Protein AF-A0A8X6NMU7-F1 (afdb_monomer)

Secondary structure (DSSP, 8-state):
-HHHHHHHHHS-TTS--HHHHHHHHHHHHHHHHHHHHHHHHHHHHHHHHHHHHHHHHHHHHHHHTTTTT-HHHHHHHHHHHHSPPPP-EETTTEE--HHHHHHHHHHHHHHHHHHHHHHT-

pLDDT: mean 78.26, std 8.01, range [53.0, 88.94]

Organism: Nephila pilipes (NCBI:txid299642)

Mean predicted aligned error: 10.51 Å

Radius of gyration: 24.18 Å; Cα contacts (8 Å, |Δi|>4): 64; chains: 1; bounding box: 46×25×71 Å

Structure (mmCIF, N/CA/C/O backbone):
data_AF-A0A8X6NMU7-F1
#
_entry.id   AF-A0A8X6NMU7-F1
#
loop_
_atom_site.group_PDB
_atom_site.id
_atom_site.type_symbol
_atom_site.label_atom_id
_atom_site.label_alt_id
_atom_site.label_comp_id
_atom_site.label_asym_id
_atom_site.label_entity_id
_atom_site.label_seq_id
_atom_site.pdbx_PDB_ins_code
_atom_site.Cartn_x
_atom_site.Cartn_y
_atom_site.Cartn_z
_atom_site.occupancy
_atom_site.B_iso_or_equiv
_atom_site.auth_seq_id
_atom_site.auth_comp_id
_atom_site.auth_asym_id
_atom_site.auth_atom_id
_atom_site.pdbx_PDB_model_num
ATOM 1 N N . MET A 1 1 ? 2.867 1.156 -16.460 1.00 73.81 1 MET A N 1
ATOM 2 C CA . MET A 1 1 ? 4.238 1.210 -15.908 1.00 73.81 1 MET A CA 1
ATOM 3 C C . MET A 1 1 ? 5.182 0.264 -16.648 1.00 73.81 1 MET A C 1
ATOM 5 O O . MET A 1 1 ? 6.094 0.766 -17.279 1.00 73.81 1 MET A O 1
ATOM 9 N N . TYR A 1 2 ? 4.934 -1.054 -16.689 1.00 74.94 2 TYR A N 1
ATOM 10 C CA . TYR A 1 2 ? 5.806 -2.009 -17.407 1.00 74.94 2 TYR A CA 1
ATOM 11 C C . TYR A 1 2 ? 5.917 -1.780 -18.918 1.00 74.94 2 TYR A C 1
ATOM 13 O O . TYR A 1 2 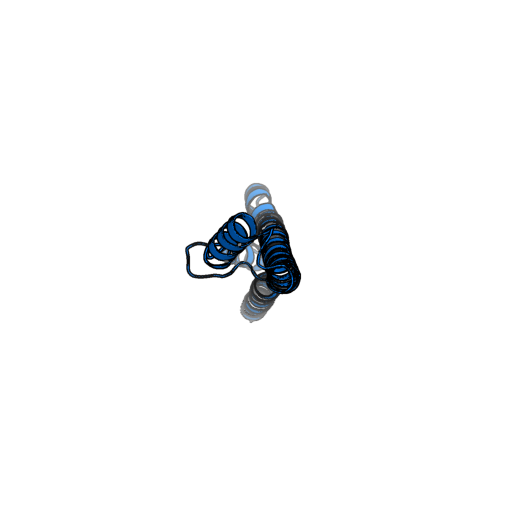? 7.005 -1.900 -19.460 1.00 74.94 2 TYR A O 1
ATOM 21 N N . ILE A 1 3 ? 4.829 -1.374 -19.586 1.00 75.19 3 ILE A N 1
ATOM 22 C CA . ILE A 1 3 ? 4.869 -0.995 -21.010 1.00 75.19 3 ILE A CA 1
ATOM 23 C C . ILE A 1 3 ? 5.788 0.215 -21.213 1.00 75.19 3 ILE A C 1
ATOM 25 O O . ILE A 1 3 ? 6.666 0.159 -22.057 1.00 75.19 3 ILE A O 1
ATOM 29 N N . ALA A 1 4 ? 5.648 1.257 -20.381 1.00 74.31 4 ALA A N 1
ATOM 30 C CA . ALA A 1 4 ? 6.528 2.427 -20.414 1.00 74.31 4 ALA A CA 1
ATOM 31 C C . ALA A 1 4 ? 7.995 2.053 -20.124 1.00 74.31 4 ALA A C 1
ATOM 33 O O . ALA A 1 4 ? 8.907 2.614 -20.723 1.00 74.31 4 ALA A O 1
ATOM 34 N N . LEU A 1 5 ? 8.219 1.090 -19.220 1.00 73.88 5 LEU A N 1
ATOM 35 C CA . LEU A 1 5 ? 9.537 0.537 -18.897 1.00 73.88 5 LEU A CA 1
ATOM 36 C C . LEU A 1 5 ? 10.156 -0.179 -20.097 1.00 73.88 5 LEU A C 1
ATOM 38 O O . LEU A 1 5 ? 11.288 0.104 -20.475 1.00 73.88 5 LEU A O 1
ATOM 42 N N . SER A 1 6 ? 9.378 -1.047 -20.736 1.00 73.19 6 SER A N 1
ATOM 43 C CA . SER A 1 6 ? 9.781 -1.770 -21.935 1.00 73.19 6 SER A CA 1
ATOM 44 C C . SER A 1 6 ? 10.061 -0.821 -23.093 1.00 73.19 6 SER A C 1
ATOM 46 O O . SER A 1 6 ? 11.132 -0.907 -23.675 1.00 73.19 6 SER A O 1
ATOM 48 N N . THR A 1 7 ? 9.184 0.144 -23.380 1.00 74.38 7 THR A N 1
ATOM 49 C CA . THR A 1 7 ? 9.423 1.131 -24.443 1.00 74.38 7 THR A CA 1
ATOM 50 C C . THR A 1 7 ? 10.645 1.990 -24.155 1.00 74.38 7 THR A C 1
ATOM 52 O O . THR A 1 7 ? 11.376 2.338 -25.077 1.00 74.38 7 THR A O 1
ATOM 55 N N . TYR A 1 8 ? 10.911 2.309 -22.887 1.00 70.62 8 TYR A N 1
ATOM 56 C CA . TYR A 1 8 ? 12.081 3.100 -22.534 1.00 70.62 8 TYR A CA 1
ATOM 57 C C . TYR A 1 8 ? 13.394 2.351 -22.760 1.00 70.62 8 TYR A C 1
ATOM 59 O O . TYR A 1 8 ? 14.339 2.919 -23.298 1.00 70.62 8 TYR A O 1
ATOM 67 N N . PHE A 1 9 ? 13.447 1.073 -22.381 1.00 70.56 9 PHE A N 1
ATOM 68 C CA . PHE A 1 9 ? 14.655 0.264 -22.526 1.00 70.56 9 PHE A CA 1
ATOM 69 C C . PHE A 1 9 ? 14.820 -0.344 -23.921 1.00 70.56 9 PHE A C 1
ATOM 71 O O . PHE A 1 9 ? 15.950 -0.444 -24.392 1.00 70.56 9 PHE A O 1
ATOM 78 N N . ALA A 1 10 ? 13.737 -0.730 -24.599 1.00 68.31 10 ALA A N 1
ATOM 79 C CA . ALA A 1 10 ? 13.778 -1.397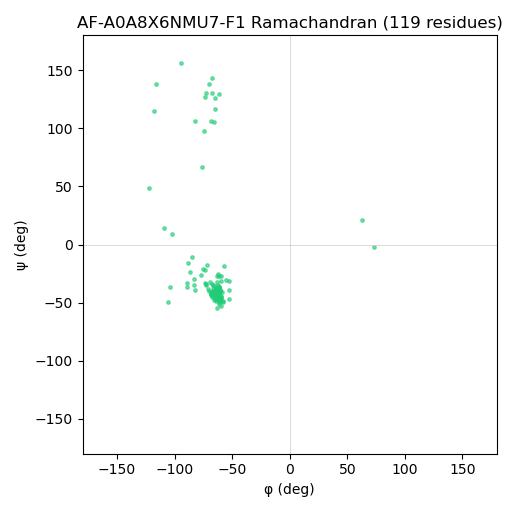 -25.901 1.00 68.31 10 ALA A CA 1
ATOM 80 C C . ALA A 1 10 ? 14.177 -0.449 -27.040 1.00 68.31 10 ALA A C 1
ATOM 82 O O . ALA A 1 10 ? 14.887 -0.864 -27.953 1.00 68.31 10 ALA A O 1
ATOM 83 N N . THR A 1 11 ? 13.788 0.826 -26.976 1.00 63.84 11 THR A N 1
ATOM 84 C CA . THR A 1 11 ? 14.062 1.773 -28.065 1.00 63.84 11 THR A CA 1
ATOM 85 C C . THR A 1 11 ? 15.545 2.143 -28.098 1.00 63.84 11 THR A C 1
ATOM 87 O O . THR A 1 11 ? 16.143 2.459 -27.068 1.00 63.84 11 THR A O 1
ATOM 90 N N . ASP A 1 12 ? 16.163 2.059 -29.275 1.00 59.59 12 ASP A N 1
ATOM 91 C CA . ASP A 1 12 ? 17.551 2.468 -29.464 1.00 59.59 12 ASP A CA 1
ATOM 92 C C . ASP A 1 12 ? 17.687 3.993 -29.311 1.00 59.59 12 ASP A C 1
ATOM 94 O O . ASP A 1 12 ? 16.800 4.761 -29.696 1.00 59.59 12 ASP A O 1
ATOM 98 N N . SER A 1 13 ? 18.793 4.434 -28.715 1.00 57.53 13 SER A N 1
ATOM 99 C CA . SER A 1 13 ? 19.008 5.808 -28.224 1.00 57.53 13 SER A CA 1
ATOM 100 C C . SER A 1 13 ? 18.852 6.905 -29.292 1.00 57.53 13 SER A C 1
ATOM 102 O O . SER A 1 13 ? 18.618 8.063 -28.951 1.00 57.53 13 SER A O 1
ATOM 104 N N . GLN A 1 14 ? 18.915 6.544 -30.577 1.00 55.31 14 GLN A N 1
ATOM 105 C CA . GLN A 1 14 ? 18.785 7.459 -31.715 1.00 55.31 14 GLN A CA 1
ATOM 106 C C . GLN A 1 14 ? 17.340 7.681 -32.202 1.00 55.31 14 GLN A C 1
ATOM 108 O O . GLN A 1 14 ? 17.091 8.653 -32.911 1.00 55.31 14 GLN A O 1
ATOM 113 N N . ALA A 1 15 ? 16.374 6.837 -31.815 1.00 57.56 15 ALA A N 1
ATOM 114 C CA . ALA A 1 15 ? 14.974 6.930 -32.261 1.00 57.56 15 ALA A CA 1
ATOM 115 C C . ALA A 1 15 ? 14.032 7.557 -31.215 1.00 57.56 15 ALA A C 1
ATOM 117 O O . ALA A 1 15 ? 12.808 7.551 -31.377 1.00 57.56 15 ALA A O 1
ATOM 118 N N . PHE A 1 16 ? 14.580 8.101 -30.127 1.00 61.78 16 PHE A N 1
ATOM 119 C CA . PHE A 1 16 ? 13.781 8.678 -29.054 1.00 61.78 16 PHE A CA 1
ATOM 120 C C . PHE A 1 16 ? 13.196 10.033 -29.459 1.00 61.78 16 PHE A C 1
ATOM 122 O O . PHE A 1 16 ? 13.833 11.080 -29.369 1.00 61.78 16 PHE A O 1
ATOM 129 N N . THR A 1 17 ? 11.943 10.020 -29.901 1.00 69.50 17 THR A N 1
ATOM 130 C CA . THR A 1 17 ? 11.190 11.246 -30.163 1.00 69.50 17 THR A CA 1
ATOM 131 C C . THR A 1 17 ? 10.862 11.928 -28.832 1.00 69.50 17 THR A C 1
ATOM 133 O O . THR A 1 17 ? 10.464 11.262 -27.874 1.00 69.50 17 THR A O 1
ATOM 136 N N . ALA A 1 18 ? 10.984 13.258 -28.756 1.00 72.25 18 ALA A N 1
ATOM 137 C CA . ALA A 1 18 ? 10.700 14.025 -27.535 1.00 72.25 18 ALA A CA 1
ATOM 138 C C . ALA A 1 18 ? 9.299 13.732 -26.951 1.00 72.25 18 ALA A C 1
ATOM 140 O O . ALA A 1 18 ? 9.116 13.719 -25.735 1.00 72.25 18 ALA A O 1
ATOM 141 N N . SER A 1 19 ? 8.322 13.417 -27.807 1.00 73.25 19 SER A N 1
ATOM 142 C CA . SER A 1 19 ? 6.975 12.989 -27.413 1.00 73.25 19 SER A CA 1
ATOM 143 C C . SER A 1 19 ? 6.963 11.705 -26.571 1.00 73.25 19 SER A C 1
ATOM 145 O O . SER A 1 19 ? 6.219 11.620 -25.595 1.00 73.25 19 SER A O 1
ATOM 147 N N . LEU A 1 20 ? 7.815 10.725 -26.891 1.00 70.62 20 LEU A N 1
ATOM 148 C CA . LEU A 1 20 ? 7.885 9.443 -26.186 1.00 70.62 20 LEU A CA 1
ATOM 149 C C . LEU A 1 20 ? 8.526 9.593 -24.795 1.00 70.62 20 LEU A C 1
ATOM 151 O O . LEU A 1 20 ? 8.100 8.937 -23.839 1.00 70.62 20 LEU A O 1
ATOM 155 N N . GLN A 1 21 ? 9.509 10.492 -24.657 1.00 72.56 21 GLN A N 1
ATOM 156 C CA . GLN A 1 21 ? 10.116 10.829 -23.361 1.00 72.56 21 GLN A CA 1
ATOM 157 C C . GLN A 1 21 ? 9.106 11.504 -22.431 1.00 72.56 21 GLN A C 1
ATOM 159 O O . GLN A 1 21 ? 8.964 11.095 -21.276 1.00 72.56 21 GLN A O 1
ATOM 164 N N . TRP A 1 22 ? 8.352 12.476 -22.952 1.00 76.94 22 TRP A N 1
ATOM 165 C CA . TRP A 1 22 ? 7.325 13.193 -22.193 1.00 76.9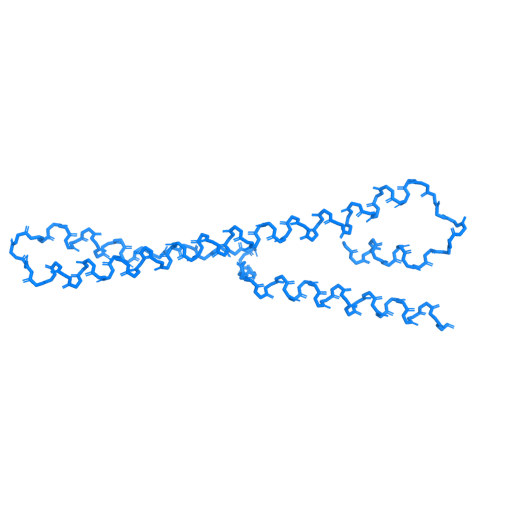4 22 TRP A CA 1
ATOM 166 C C . TRP A 1 22 ? 6.203 12.296 -21.679 1.00 76.94 22 TRP A C 1
ATOM 168 O O . TRP A 1 22 ? 5.611 12.601 -20.650 1.00 76.94 22 TRP A O 1
ATOM 178 N N . GLN A 1 23 ? 5.922 11.180 -22.347 1.00 77.81 23 GLN A N 1
ATOM 179 C CA . GLN A 1 23 ? 4.889 10.246 -21.906 1.00 77.81 23 GLN A CA 1
ATOM 180 C C . GLN A 1 23 ? 5.433 9.174 -20.947 1.00 77.81 23 GLN A C 1
ATOM 182 O O . GLN A 1 23 ? 4.758 8.785 -19.991 1.00 77.81 23 GLN A O 1
ATOM 187 N N . SER A 1 24 ? 6.665 8.711 -21.169 1.00 73.94 24 SER A N 1
ATOM 188 C CA . SER A 1 24 ? 7.238 7.577 -20.430 1.00 73.94 24 SER A CA 1
ATOM 189 C C . SER A 1 24 ? 7.816 7.979 -19.072 1.00 73.94 24 SER A C 1
ATOM 191 O O . SER A 1 24 ? 7.619 7.264 -18.089 1.00 73.94 24 SER A O 1
ATOM 193 N N . VAL A 1 25 ? 8.482 9.137 -18.981 1.00 77.44 25 VAL A N 1
ATOM 194 C CA . VAL A 1 25 ? 9.127 9.600 -17.737 1.00 77.44 25 VAL A CA 1
ATOM 195 C C . VAL A 1 25 ? 8.107 9.876 -16.620 1.00 77.44 25 VAL A C 1
ATOM 197 O O . VAL A 1 25 ? 8.301 9.369 -15.509 1.00 77.44 25 VAL A O 1
ATOM 200 N N . PRO A 1 26 ? 6.979 10.576 -16.861 1.00 78.88 26 PRO A N 1
ATOM 201 C CA . PRO A 1 26 ? 5.960 10.762 -15.829 1.00 78.88 26 PRO A CA 1
ATOM 202 C C . PRO A 1 26 ? 5.312 9.437 -15.431 1.00 78.88 26 PRO A C 1
ATOM 204 O O . PRO A 1 26 ? 5.091 9.186 -14.250 1.00 78.88 26 PRO A O 1
ATOM 207 N N . ALA A 1 27 ? 5.067 8.543 -16.392 1.00 79.31 27 ALA A N 1
ATOM 208 C CA . ALA A 1 27 ? 4.491 7.232 -16.110 1.00 79.31 27 ALA A CA 1
ATOM 209 C C . ALA A 1 27 ? 5.398 6.352 -15.227 1.00 79.31 27 ALA A C 1
ATOM 211 O O . ALA A 1 27 ? 4.890 5.494 -14.506 1.00 79.31 27 ALA A O 1
ATOM 212 N N . MET A 1 28 ? 6.718 6.556 -15.261 1.00 76.75 28 MET A N 1
ATOM 213 C CA . MET A 1 28 ? 7.670 5.868 -14.381 1.00 76.75 28 MET A CA 1
ATOM 214 C C . MET A 1 28 ? 7.880 6.537 -13.030 1.00 76.75 28 MET A C 1
ATOM 216 O O . MET A 1 28 ? 8.309 5.867 -12.102 1.00 76.75 28 MET A O 1
ATOM 220 N N . THR A 1 29 ? 7.626 7.837 -12.909 1.00 80.50 29 THR A N 1
ATOM 221 C CA . THR A 1 29 ? 7.943 8.604 -11.693 1.00 80.50 29 THR A CA 1
ATOM 222 C C . THR A 1 29 ? 6.690 8.926 -10.887 1.00 80.50 29 THR A C 1
ATOM 224 O O . THR A 1 29 ? 6.616 8.622 -9.699 1.00 80.50 29 THR A O 1
ATOM 227 N N . VAL A 1 30 ? 5.660 9.460 -11.540 1.00 85.56 30 VAL A N 1
ATOM 228 C CA . VAL A 1 30 ? 4.407 9.899 -10.913 1.00 85.56 30 VAL A CA 1
ATOM 229 C C . VAL A 1 30 ? 3.571 8.708 -10.443 1.00 85.56 30 VAL A C 1
ATOM 231 O O . VAL A 1 30 ? 2.989 8.748 -9.360 1.00 85.56 30 VAL A O 1
ATOM 234 N N . VAL A 1 31 ? 3.537 7.614 -11.210 1.00 83.31 31 VAL A N 1
ATOM 235 C CA . VAL A 1 31 ? 2.775 6.405 -10.844 1.00 83.31 31 VAL A CA 1
ATOM 236 C C . VAL A 1 31 ? 3.299 5.759 -9.553 1.00 83.31 31 VAL A C 1
ATOM 238 O O . VAL A 1 31 ? 2.510 5.612 -8.621 1.00 83.31 31 VAL A O 1
ATOM 241 N N . PRO A 1 32 ? 4.593 5.419 -9.407 1.00 81.50 32 PRO A N 1
ATOM 242 C CA . PRO A 1 32 ? 5.077 4.889 -8.136 1.00 81.50 32 PRO A CA 1
ATOM 243 C C . PRO A 1 32 ? 5.031 5.934 -7.017 1.00 81.50 32 PRO A C 1
ATOM 245 O O . PRO A 1 32 ? 4.691 5.577 -5.894 1.00 81.50 32 PRO A O 1
ATOM 248 N N . MET A 1 33 ? 5.280 7.220 -7.297 1.00 84.69 33 MET A N 1
ATOM 249 C CA . MET A 1 33 ? 5.181 8.272 -6.277 1.00 84.69 33 MET A CA 1
ATOM 250 C C . MET A 1 33 ? 3.764 8.385 -5.700 1.00 84.69 33 MET A C 1
ATOM 252 O O . MET A 1 33 ? 3.596 8.388 -4.483 1.00 84.69 33 MET A O 1
ATOM 256 N N . SER A 1 34 ? 2.737 8.417 -6.550 1.00 86.38 34 SER A N 1
ATOM 257 C CA . SER A 1 34 ? 1.337 8.424 -6.104 1.00 86.38 34 SER A CA 1
ATOM 258 C C . SER A 1 34 ? 0.985 7.172 -5.301 1.00 86.38 34 SER A C 1
ATOM 260 O O . SER A 1 34 ? 0.348 7.278 -4.254 1.00 86.38 34 SER A O 1
ATOM 262 N N . LEU A 1 35 ? 1.470 6.001 -5.717 1.00 83.81 35 LEU A N 1
ATOM 263 C CA . LEU A 1 35 ? 1.247 4.754 -4.992 1.00 83.81 35 LEU A CA 1
ATOM 264 C C . LEU A 1 35 ? 1.908 4.769 -3.605 1.00 83.81 35 LEU A C 1
ATOM 266 O O . LEU A 1 35 ? 1.280 4.340 -2.637 1.00 83.81 35 LEU A O 1
ATOM 270 N N . ILE A 1 36 ? 3.122 5.318 -3.478 1.00 85.25 36 ILE A N 1
ATOM 271 C CA . ILE A 1 36 ? 3.810 5.522 -2.189 1.00 85.25 36 ILE A CA 1
ATOM 272 C C . ILE A 1 36 ? 3.005 6.456 -1.292 1.00 85.25 36 ILE A C 1
ATOM 274 O O . ILE A 1 36 ? 2.791 6.152 -0.123 1.00 85.25 36 ILE A O 1
ATOM 278 N N . ILE A 1 37 ? 2.535 7.580 -1.832 1.00 87.00 37 ILE A N 1
ATOM 279 C CA . ILE A 1 37 ? 1.753 8.551 -1.064 1.00 87.00 37 ILE A CA 1
ATOM 280 C C . ILE A 1 37 ? 0.486 7.877 -0.529 1.00 87.00 37 ILE A C 1
ATOM 282 O O . ILE A 1 37 ? 0.258 7.871 0.680 1.00 87.00 37 ILE A O 1
ATOM 286 N N . VAL A 1 38 ? -0.298 7.237 -1.398 1.00 86.69 38 VAL A N 1
ATOM 287 C CA . VAL A 1 38 ? -1.558 6.588 -1.006 1.00 86.69 38 VAL A CA 1
ATOM 288 C C . VAL A 1 38 ? -1.317 5.475 0.015 1.00 86.69 38 VAL A C 1
ATOM 290 O O . VAL A 1 38 ? -2.011 5.418 1.026 1.00 86.69 38 VAL A O 1
ATOM 293 N N . THR A 1 39 ? -0.301 4.632 -0.182 1.00 83.69 39 THR A N 1
ATOM 294 C CA . THR A 1 39 ? 0.050 3.572 0.783 1.00 83.69 39 THR A CA 1
ATOM 295 C C . THR A 1 39 ? 0.563 4.124 2.115 1.00 83.69 39 THR A C 1
ATOM 297 O O . THR A 1 39 ? 0.227 3.576 3.164 1.00 83.69 39 THR A O 1
ATOM 300 N N . MET A 1 40 ? 1.331 5.219 2.122 1.00 82.06 40 MET A N 1
ATOM 301 C CA . MET A 1 40 ? 1.769 5.874 3.360 1.00 82.06 40 MET A CA 1
ATOM 302 C C . MET A 1 40 ? 0.591 6.459 4.137 1.00 82.06 40 MET A C 1
ATOM 304 O O . MET A 1 40 ? 0.504 6.247 5.348 1.00 82.06 40 MET A O 1
ATOM 308 N N . TYR A 1 41 ? -0.313 7.173 3.463 1.00 85.50 41 TYR A N 1
ATOM 309 C CA . TYR A 1 41 ? -1.511 7.720 4.100 1.00 85.50 41 TYR A CA 1
ATOM 310 C C . TYR A 1 41 ? -2.423 6.610 4.608 1.00 85.50 41 TYR A C 1
ATOM 312 O O . TYR A 1 41 ? -2.834 6.656 5.764 1.00 85.50 41 TYR A O 1
ATOM 320 N N . ALA A 1 42 ? -2.660 5.577 3.801 1.00 83.88 42 ALA A N 1
ATOM 321 C CA . ALA A 1 42 ? -3.458 4.436 4.220 1.00 83.88 42 ALA A CA 1
ATOM 322 C C . ALA A 1 42 ? -2.856 3.742 5.451 1.00 83.88 42 ALA A C 1
ATOM 324 O O . ALA A 1 42 ? -3.555 3.507 6.430 1.00 83.88 42 ALA A O 1
ATOM 325 N N . SER A 1 43 ? -1.536 3.525 5.462 1.00 80.38 43 SER A N 1
ATOM 326 C CA . SER A 1 43 ? -0.830 2.961 6.617 1.00 80.38 43 SER A CA 1
ATOM 327 C C . SER A 1 43 ? -0.939 3.835 7.869 1.00 80.38 43 SER A C 1
ATOM 329 O O . SER A 1 43 ? -0.996 3.290 8.969 1.00 80.38 43 SER A O 1
ATOM 331 N N . ARG A 1 44 ? -0.933 5.167 7.732 1.00 84.81 44 ARG A N 1
ATOM 332 C CA . ARG A 1 4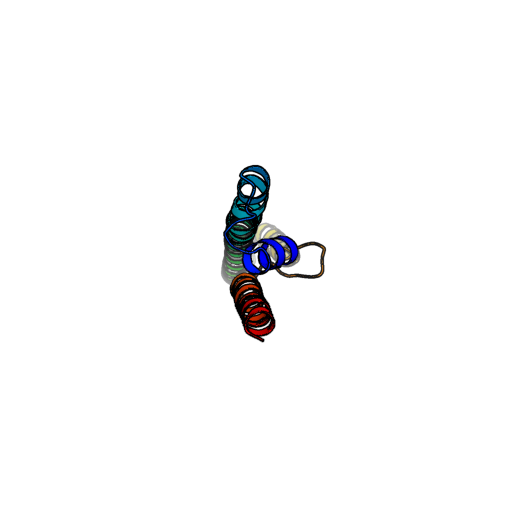4 ? -1.125 6.081 8.870 1.00 84.81 44 ARG A CA 1
ATOM 333 C C . ARG A 1 44 ? -2.541 5.991 9.418 1.00 84.81 44 ARG A C 1
ATOM 335 O O . ARG A 1 44 ? -2.690 5.891 10.625 1.00 84.81 44 ARG A O 1
ATOM 342 N N . VAL A 1 45 ? -3.545 5.976 8.544 1.00 85.75 45 VAL A N 1
ATOM 343 C CA . VAL A 1 45 ? -4.948 5.835 8.954 1.00 85.75 45 VAL A CA 1
ATOM 344 C C . VAL A 1 45 ? -5.166 4.501 9.661 1.00 85.75 45 VAL A C 1
ATOM 346 O O . VAL A 1 45 ? -5.733 4.488 10.744 1.00 85.75 45 VAL A O 1
ATOM 349 N N . SER A 1 46 ? -4.654 3.395 9.113 1.00 83.00 46 SER A N 1
ATOM 350 C CA . SER A 1 46 ? -4.751 2.087 9.771 1.00 83.00 46 SER A CA 1
ATOM 351 C C . SER A 1 46 ? -4.096 2.075 11.152 1.00 83.00 46 SER A C 1
ATOM 353 O O . SER A 1 46 ? -4.674 1.530 12.083 1.00 83.00 46 SER A O 1
ATOM 355 N N . LYS A 1 47 ? -2.929 2.714 11.305 1.00 83.62 47 LYS A N 1
ATOM 356 C CA . LYS A 1 47 ? -2.257 2.820 12.606 1.00 83.62 47 LYS A CA 1
ATOM 357 C C . LYS A 1 47 ? -3.051 3.673 13.599 1.00 83.62 47 LYS A C 1
ATOM 359 O O . LYS A 1 47 ? -3.108 3.344 14.775 1.00 83.62 47 LYS A O 1
ATOM 364 N N . GLU A 1 48 ? -3.639 4.773 13.139 1.00 85.56 48 GLU A N 1
ATOM 365 C CA . GLU A 1 48 ? -4.443 5.642 14.002 1.00 85.56 48 GLU A CA 1
ATOM 366 C C . GLU A 1 48 ? -5.712 4.928 14.480 1.00 85.56 48 GLU A C 1
ATOM 368 O O . GLU A 1 48 ? -6.078 5.032 15.643 1.00 85.56 48 GLU A O 1
ATOM 373 N N . VAL A 1 49 ? -6.340 4.145 13.600 1.00 84.88 49 VAL A N 1
ATOM 374 C CA . VAL A 1 49 ? -7.483 3.288 13.935 1.00 84.88 49 VAL A CA 1
ATOM 375 C C . VAL A 1 49 ? -7.108 2.238 14.983 1.00 84.88 49 VAL A C 1
ATOM 377 O O . VAL A 1 49 ? -7.832 2.072 15.960 1.00 84.88 49 VAL A O 1
ATOM 380 N N . GLU A 1 50 ? -5.969 1.565 14.814 1.00 85.06 50 GLU A N 1
ATOM 381 C CA . GLU A 1 50 ? -5.455 0.588 15.783 1.00 85.06 50 GLU A CA 1
ATOM 382 C C . GLU A 1 50 ? -5.211 1.243 17.152 1.00 85.06 50 GLU A C 1
ATOM 384 O O . GLU A 1 50 ? -5.697 0.759 18.169 1.00 85.06 50 GLU A O 1
ATOM 389 N N . ASN A 1 51 ? -4.577 2.417 17.167 1.00 87.50 51 ASN A N 1
ATOM 390 C CA . ASN A 1 51 ? -4.329 3.191 18.384 1.00 87.50 51 ASN A CA 1
ATOM 391 C C . ASN A 1 51 ? -5.633 3.675 19.053 1.00 87.50 51 ASN A C 1
ATOM 393 O O . ASN A 1 51 ? -5.749 3.698 20.276 1.00 87.50 51 ASN A O 1
ATOM 397 N N . MET A 1 52 ? -6.651 4.056 18.272 1.00 86.25 52 MET A N 1
ATOM 398 C CA . MET A 1 52 ? -7.982 4.365 18.811 1.00 86.25 52 MET A CA 1
ATOM 399 C C . MET A 1 52 ? -8.617 3.139 19.467 1.00 86.25 52 MET A C 1
ATOM 401 O O . MET A 1 52 ? -9.231 3.271 20.523 1.00 86.25 52 MET A O 1
ATOM 405 N N . GLN A 1 53 ? -8.465 1.961 18.863 1.00 86.50 53 GLN A N 1
ATOM 406 C CA . GLN A 1 53 ? -9.016 0.716 19.384 1.00 86.50 53 GLN A CA 1
ATOM 407 C C . GLN A 1 53 ? -8.321 0.283 20.684 1.00 86.50 53 GLN A C 1
ATOM 409 O O . GLN A 1 53 ? -9.010 -0.087 21.635 1.00 86.50 53 GLN A O 1
ATOM 414 N N . GLU A 1 54 ? -6.993 0.411 20.766 1.00 88.12 54 GLU A N 1
ATOM 415 C CA . GLU A 1 54 ? -6.227 0.196 22.004 1.00 88.12 54 GLU A CA 1
ATOM 416 C C . GLU A 1 54 ? -6.683 1.156 23.113 1.00 88.12 54 GLU A C 1
ATOM 418 O O . GLU A 1 54 ? -7.044 0.717 24.205 1.00 88.12 54 GLU A O 1
ATOM 423 N N . ASN A 1 55 ? -6.789 2.455 22.810 1.00 88.25 55 ASN A N 1
ATOM 424 C CA . ASN A 1 55 ? -7.263 3.452 23.775 1.00 88.25 55 ASN A CA 1
ATOM 425 C C . ASN A 1 55 ? -8.700 3.180 24.247 1.00 88.25 55 ASN A C 1
ATOM 427 O O . ASN A 1 55 ? -9.000 3.326 25.430 1.00 88.25 55 ASN A O 1
ATOM 431 N N . LEU A 1 56 ? -9.602 2.780 23.343 1.00 87.12 56 LEU A N 1
ATOM 432 C CA . LEU A 1 56 ? -10.974 2.382 23.685 1.00 87.12 56 LEU A CA 1
ATOM 433 C C . LEU A 1 56 ? -10.987 1.176 24.628 1.00 87.12 56 LEU A C 1
ATOM 435 O O . LEU A 1 56 ? -11.792 1.137 25.560 1.00 87.12 56 LEU A O 1
ATOM 439 N N . GLN A 1 57 ? -10.091 0.215 24.410 1.00 87.50 57 GLN A N 1
ATOM 440 C CA . GLN A 1 57 ? -9.975 -0.977 25.240 1.00 87.50 57 GLN A CA 1
ATOM 441 C C . GLN A 1 57 ? -9.427 -0.658 26.638 1.00 87.50 57 GLN A C 1
ATOM 443 O O . GLN A 1 57 ? -9.966 -1.155 27.630 1.00 87.50 57 GLN A O 1
ATOM 448 N N . ASP A 1 58 ? -8.441 0.232 26.743 1.00 86.75 58 ASP A N 1
ATOM 449 C CA . ASP A 1 58 ? -7.948 0.733 28.031 1.00 86.75 58 ASP A CA 1
ATOM 450 C C . ASP A 1 58 ? -9.036 1.490 28.799 1.00 86.75 58 ASP A C 1
ATOM 452 O O . ASP A 1 58 ? -9.242 1.264 29.995 1.00 86.75 58 ASP A O 1
ATOM 456 N N . LEU A 1 59 ? -9.801 2.336 28.102 1.00 85.62 59 LEU A N 1
ATOM 457 C CA . LEU A 1 59 ? -10.905 3.091 28.694 1.00 85.62 59 LEU A CA 1
ATOM 458 C C . LEU A 1 59 ? -12.026 2.156 29.164 1.00 85.62 59 LEU A C 1
ATOM 460 O O . LEU A 1 59 ? -12.562 2.336 30.256 1.00 85.62 59 LEU A O 1
ATOM 464 N N . HIS A 1 60 ? -12.344 1.117 28.389 1.00 85.94 60 HIS A N 1
ATOM 465 C CA . HIS A 1 60 ? -13.278 0.072 28.803 1.00 85.94 60 HIS A CA 1
ATOM 466 C C . HIS A 1 60 ? -12.812 -0.618 30.093 1.00 85.94 60 HIS A C 1
ATOM 468 O O . HIS A 1 60 ? -13.590 -0.738 31.039 1.00 85.94 60 HIS A O 1
ATOM 474 N N . ASN A 1 61 ? -11.544 -1.035 30.155 1.00 85.00 61 ASN A N 1
ATOM 475 C CA . ASN A 1 61 ? -10.978 -1.710 31.325 1.00 85.00 61 ASN A CA 1
ATOM 476 C C . ASN A 1 61 ? -11.019 -0.825 32.578 1.00 85.00 61 ASN A C 1
ATOM 478 O O . ASN A 1 61 ? -11.328 -1.312 33.664 1.00 85.00 61 ASN A O 1
ATOM 482 N N . LEU A 1 62 ? -10.764 0.476 32.424 1.00 84.06 62 LEU A N 1
ATOM 483 C CA . LEU A 1 62 ? -10.813 1.439 33.522 1.00 84.06 62 LEU A CA 1
ATOM 484 C C . LEU A 1 62 ? -12.250 1.650 34.026 1.00 84.06 62 LEU A C 1
ATOM 486 O O . LEU A 1 62 ? -12.487 1.658 35.232 1.00 84.06 62 LEU A O 1
ATOM 490 N N . LEU A 1 63 ? -13.223 1.762 33.115 1.00 80.44 63 LEU A N 1
ATOM 491 C CA . LEU A 1 63 ? -14.628 2.011 33.460 1.00 80.44 63 LEU A CA 1
ATOM 492 C C . LEU A 1 63 ? -15.369 0.777 33.989 1.00 80.44 63 LEU A C 1
ATOM 494 O O . LEU A 1 63 ? -16.330 0.929 34.741 1.00 80.44 63 LEU A O 1
ATOM 498 N N . VAL A 1 64 ? -14.945 -0.437 33.629 1.00 78.38 64 VAL A N 1
ATOM 499 C CA . VAL A 1 64 ? -15.496 -1.680 34.202 1.00 78.38 64 VAL A CA 1
ATOM 500 C C . VAL A 1 64 ? -15.294 -1.732 35.720 1.00 78.38 64 VAL A C 1
ATOM 502 O O . VAL A 1 64 ? -16.146 -2.263 36.431 1.00 78.38 64 VAL A O 1
ATOM 505 N N . CYS A 1 65 ? -14.214 -1.137 36.230 1.00 73.75 65 CYS A N 1
ATOM 506 C CA . CYS A 1 65 ? -13.941 -1.057 37.664 1.00 73.75 65 CYS A CA 1
ATOM 507 C C . CYS A 1 65 ? -14.872 -0.081 38.413 1.00 73.75 65 CYS A C 1
ATOM 509 O O . CYS A 1 65 ? -14.987 -0.195 39.630 1.00 73.75 65 CYS A O 1
ATOM 511 N N . ASP A 1 66 ? -15.559 0.831 37.711 1.00 73.44 66 ASP A N 1
ATOM 512 C CA . ASP A 1 66 ? -16.421 1.884 38.282 1.00 73.44 66 ASP A CA 1
ATOM 513 C C . ASP A 1 66 ? -17.871 1.786 37.743 1.00 73.44 66 ASP A C 1
ATOM 515 O O . ASP A 1 66 ? -18.488 2.732 37.232 1.00 73.44 66 ASP A O 1
ATOM 519 N N . LEU A 1 67 ? -18.395 0.555 37.792 1.00 65.62 67 LEU A N 1
ATOM 520 C CA . LEU A 1 67 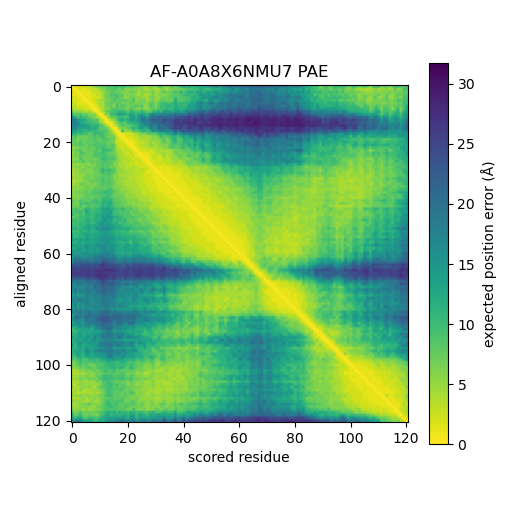? -19.560 0.069 37.040 1.00 65.62 67 LEU A CA 1
ATOM 521 C C . LEU A 1 67 ? -20.871 0.840 37.302 1.00 65.62 67 LEU A C 1
ATOM 523 O O . LEU A 1 67 ? -21.757 0.877 36.443 1.00 65.62 67 LEU A O 1
ATOM 527 N N . GLU A 1 68 ? -21.017 1.435 38.485 1.00 67.75 68 GLU A N 1
ATOM 528 C CA . GLU A 1 68 ? -22.284 2.005 38.962 1.00 67.75 68 GLU A CA 1
ATOM 529 C C . GLU A 1 68 ? -22.535 3.428 38.424 1.00 67.75 68 GLU A C 1
ATOM 531 O O . GLU A 1 68 ? -23.675 3.801 38.149 1.00 67.75 68 GLU A O 1
ATOM 536 N N . SER A 1 69 ? -21.465 4.187 38.159 1.00 68.81 69 SER A N 1
ATOM 537 C CA . SER A 1 69 ? -21.510 5.559 37.625 1.00 68.81 69 SER A CA 1
ATOM 538 C C . SER A 1 69 ? -21.508 5.603 36.087 1.00 68.81 69 SER A C 1
ATOM 540 O O . SER A 1 69 ? -22.158 6.445 35.462 1.00 68.81 69 SER A O 1
ATOM 542 N N . CYS A 1 70 ? -20.820 4.653 35.443 1.00 76.69 70 CYS A N 1
ATOM 543 C CA . CYS A 1 70 ? -20.416 4.777 34.037 1.00 76.69 70 CYS A CA 1
ATOM 544 C C . CYS A 1 70 ? -21.149 3.859 33.042 1.00 76.69 70 CYS A C 1
ATOM 546 O O . CYS A 1 70 ? -20.743 3.755 31.883 1.00 76.69 70 CYS A O 1
ATOM 548 N N . ARG A 1 71 ? -22.269 3.229 33.427 1.00 80.19 71 ARG A N 1
ATOM 549 C CA . ARG A 1 71 ? -22.991 2.243 32.589 1.00 80.19 71 ARG A CA 1
ATOM 550 C C . ARG A 1 71 ? -23.348 2.737 31.178 1.00 80.19 71 ARG A C 1
ATOM 552 O O . ARG A 1 71 ? -23.261 1.965 30.226 1.00 80.19 71 ARG A O 1
ATOM 559 N N . LYS A 1 72 ? -23.749 4.008 31.021 1.00 82.69 72 LYS A N 1
ATOM 560 C CA . LYS A 1 72 ? -24.040 4.599 29.696 1.00 82.69 72 LYS A CA 1
ATOM 561 C C . LYS A 1 72 ? -22.774 4.747 28.849 1.00 82.69 72 LYS A C 1
ATOM 563 O O . LYS A 1 72 ? -22.791 4.405 27.673 1.00 82.69 72 LYS A O 1
ATOM 568 N N . THR A 1 73 ? -21.687 5.214 29.454 1.00 82.56 73 THR A N 1
ATOM 569 C CA . THR A 1 73 ? -20.388 5.396 28.795 1.00 82.56 73 THR A CA 1
ATOM 570 C C . THR A 1 73 ? -19.794 4.057 28.366 1.00 82.56 73 THR A C 1
ATOM 572 O O . THR A 1 73 ? -19.330 3.919 27.240 1.00 82.56 73 THR A O 1
ATOM 575 N N . LEU A 1 74 ? -19.904 3.037 29.218 1.00 84.31 74 LEU A N 1
ATOM 576 C CA . LEU A 1 74 ? -19.441 1.677 28.940 1.00 84.31 74 LEU A CA 1
ATOM 577 C C . LEU A 1 74 ? -20.198 1.054 27.756 1.00 84.31 74 LEU A C 1
ATOM 579 O O . LEU A 1 74 ? -19.594 0.411 26.903 1.00 84.31 74 LEU A O 1
ATOM 583 N N . LEU A 1 75 ? -21.507 1.316 27.646 1.00 84.44 75 LEU A N 1
ATOM 584 C CA . LEU A 1 75 ? -22.309 0.872 26.503 1.00 84.44 75 LEU A CA 1
ATOM 585 C C . LEU A 1 75 ? -21.862 1.534 25.190 1.00 84.44 75 LEU A C 1
ATOM 587 O O . LEU A 1 75 ? -21.785 0.839 24.185 1.00 84.44 75 LEU A O 1
ATOM 591 N N . ILE A 1 76 ? -21.525 2.831 25.210 1.00 85.06 76 ILE A N 1
ATOM 592 C CA . ILE A 1 76 ? -21.010 3.565 24.037 1.00 85.06 76 ILE A CA 1
ATOM 593 C C . ILE A 1 76 ? -19.631 3.043 23.614 1.00 85.06 76 ILE A C 1
ATOM 595 O O . ILE A 1 76 ? -19.386 2.833 22.430 1.00 85.06 76 ILE A O 1
ATOM 599 N N . ILE A 1 77 ? -18.732 2.807 24.571 1.00 85.19 77 ILE A N 1
ATOM 600 C CA . ILE A 1 77 ? -17.397 2.260 24.287 1.00 85.19 77 ILE A CA 1
ATOM 601 C C . ILE A 1 77 ? -17.518 0.861 23.685 1.00 85.19 77 ILE A C 1
ATOM 603 O O . ILE A 1 77 ? -16.839 0.548 22.712 1.00 85.19 77 ILE A O 1
ATOM 607 N N . ARG A 1 78 ? -18.432 0.039 24.211 1.00 84.25 78 ARG A N 1
ATOM 608 C CA . ARG A 1 78 ? -18.696 -1.296 23.674 1.00 84.25 78 ARG A CA 1
ATOM 609 C C . ARG A 1 78 ? -19.186 -1.245 22.230 1.00 84.25 78 ARG A C 1
ATOM 611 O O . ARG A 1 78 ? -18.657 -1.975 21.401 1.00 84.25 78 ARG A O 1
ATOM 618 N N . THR A 1 79 ? -20.137 -0.366 21.907 1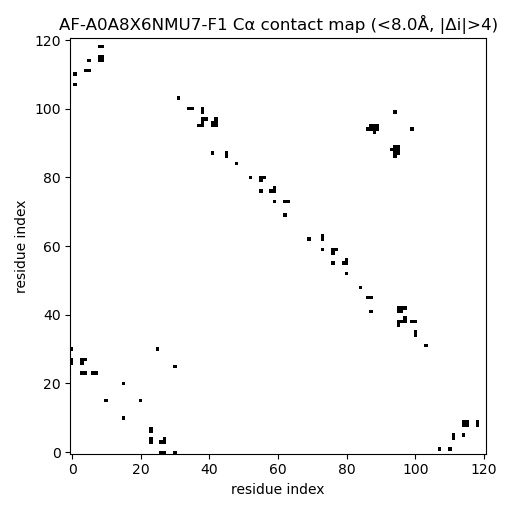.00 84.12 79 THR A N 1
ATOM 619 C CA . THR A 1 79 ? -20.583 -0.200 20.515 1.00 84.12 79 THR A CA 1
ATOM 620 C C . THR A 1 79 ? -19.476 0.335 19.611 1.00 84.12 79 THR A C 1
ATOM 622 O O . THR A 1 79 ? -19.388 -0.102 18.469 1.00 84.12 79 THR A O 1
ATOM 625 N N . MET A 1 80 ? -18.604 1.217 20.110 1.00 83.38 80 MET A N 1
ATOM 626 C CA . MET A 1 80 ? -17.432 1.699 19.364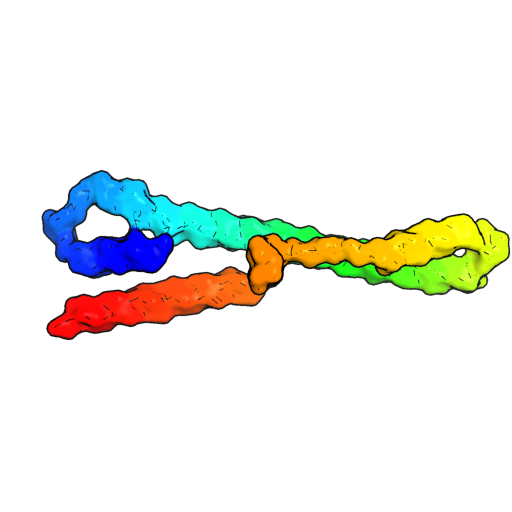 1.00 83.38 80 MET A CA 1
ATOM 627 C C . MET A 1 80 ? -16.376 0.606 19.125 1.00 83.38 80 MET A C 1
ATOM 629 O O . MET A 1 80 ? -15.734 0.599 18.078 1.00 83.38 80 MET A O 1
ATOM 633 N N . MET A 1 81 ? -16.206 -0.335 20.055 1.00 82.75 81 MET A N 1
ATOM 634 C CA . MET A 1 81 ? -15.326 -1.496 19.868 1.00 82.75 81 MET A CA 1
ATOM 635 C C . MET A 1 81 ? -15.920 -2.541 18.914 1.00 82.75 81 MET A C 1
ATOM 637 O O . MET A 1 81 ? -15.176 -3.207 18.200 1.00 82.75 81 MET A O 1
ATOM 641 N N . GLU A 1 82 ? -17.246 -2.700 18.894 1.00 82.69 82 GLU A N 1
ATOM 642 C CA . GLU A 1 82 ? -17.940 -3.619 17.978 1.00 82.69 82 GLU A CA 1
ATOM 643 C C . GLU A 1 82 ? -18.013 -3.080 16.539 1.00 82.69 82 GLU A C 1
ATOM 645 O O . GLU A 1 82 ? -18.170 -3.855 15.590 1.00 82.69 82 GLU A O 1
ATOM 650 N N . THR A 1 83 ? -17.868 -1.765 16.340 1.00 81.81 83 THR A N 1
ATOM 651 C CA . THR A 1 83 ? -17.722 -1.192 15.000 1.00 81.81 83 THR A CA 1
ATOM 652 C C . THR A 1 83 ? -16.386 -1.588 14.379 1.00 81.81 83 THR A C 1
ATOM 654 O O . THR A 1 83 ? -15.334 -1.052 14.712 1.00 81.81 83 THR A O 1
ATOM 657 N N . ASN A 1 84 ? -16.441 -2.504 13.410 1.00 68.94 84 ASN A N 1
ATOM 658 C CA . ASN A 1 84 ? -15.295 -2.830 12.568 1.00 68.94 84 ASN A CA 1
ATOM 659 C C . ASN A 1 84 ? -14.913 -1.619 11.712 1.00 68.94 84 ASN A C 1
ATOM 661 O O . ASN A 1 84 ? -15.680 -1.188 10.846 1.00 68.94 84 ASN A O 1
ATOM 665 N N . PHE A 1 85 ? -13.709 -1.096 11.922 1.00 69.38 85 PHE A N 1
ATOM 666 C CA . PHE A 1 85 ? -13.148 -0.090 11.033 1.00 69.38 85 PHE A CA 1
ATOM 667 C C . PHE A 1 85 ? -12.715 -0.755 9.722 1.00 69.38 85 PHE A C 1
ATOM 669 O O . PHE A 1 85 ? -11.975 -1.742 9.746 1.00 69.38 85 PHE A O 1
ATOM 676 N N . PRO A 1 86 ? -13.163 -0.251 8.561 1.00 68.62 86 PRO A N 1
ATOM 677 C CA . PRO A 1 86 ? -12.817 -0.857 7.290 1.00 68.62 86 PRO A CA 1
ATOM 678 C C . PRO A 1 86 ? -11.310 -0.743 7.046 1.00 68.62 86 PRO A C 1
ATOM 680 O O . PRO A 1 86 ? -10.736 0.348 7.054 1.00 68.62 86 PRO A O 1
ATOM 683 N N . SER A 1 87 ? -10.669 -1.879 6.780 1.00 67.38 87 SER A N 1
ATOM 684 C CA . SER A 1 87 ? -9.294 -1.910 6.293 1.00 67.38 87 SER A CA 1
ATOM 685 C C . SER A 1 87 ? -9.214 -1.184 4.948 1.00 67.38 87 SER A C 1
ATOM 687 O O . SER A 1 87 ? -9.976 -1.490 4.025 1.00 67.38 87 SER A O 1
ATOM 689 N N . LEU A 1 88 ? -8.271 -0.251 4.811 1.00 75.06 88 LEU A N 1
ATOM 690 C CA . LEU A 1 88 ? -8.010 0.426 3.543 1.00 75.06 88 LEU A CA 1
ATOM 691 C C . LEU A 1 88 ? -7.481 -0.583 2.519 1.00 75.06 88 LEU A C 1
ATOM 693 O O . LEU A 1 88 ? -6.328 -1.018 2.568 1.00 75.06 88 LEU A O 1
ATOM 697 N N . THR A 1 89 ? -8.350 -0.944 1.578 1.00 76.62 89 THR A N 1
ATOM 698 C CA . THR A 1 89 ? -8.058 -1.871 0.487 1.00 76.62 89 THR A CA 1
ATOM 699 C C . THR A 1 89 ? -8.159 -1.159 -0.857 1.00 76.62 89 THR A C 1
ATOM 701 O O . THR A 1 89 ? -9.072 -0.375 -1.112 1.00 76.62 89 THR A O 1
ATOM 704 N N . ALA A 1 90 ? -7.216 -1.440 -1.750 1.00 72.81 90 ALA A N 1
ATOM 705 C CA . ALA A 1 90 ? -7.306 -1.084 -3.153 1.00 72.81 90 ALA A CA 1
ATOM 706 C C . ALA A 1 90 ? -8.144 -2.154 -3.870 1.00 72.81 90 ALA A C 1
ATOM 708 O O . ALA A 1 90 ? -7.702 -3.292 -4.057 1.00 72.81 90 ALA A O 1
ATOM 709 N N . GLY A 1 91 ? -9.384 -1.795 -4.218 1.00 68.19 91 GLY A N 1
ATOM 710 C CA . GLY A 1 91 ? -10.306 -2.653 -4.970 1.00 68.19 91 GLY A CA 1
ATOM 711 C C . GLY A 1 91 ? -10.703 -3.957 -4.266 1.00 68.19 91 GLY A C 1
ATOM 712 O O . GLY A 1 91 ? -11.073 -4.905 -4.946 1.00 68.19 91 GLY A O 1
ATOM 713 N N . GLY A 1 92 ? -10.572 -4.041 -2.935 1.00 69.81 92 GLY A N 1
ATOM 714 C CA . GLY A 1 92 ? -10.872 -5.248 -2.150 1.00 69.81 92 GLY A CA 1
ATOM 715 C C . GLY A 1 92 ? -9.858 -6.393 -2.280 1.00 69.81 92 GLY A C 1
ATOM 716 O O . GLY A 1 92 ? -10.007 -7.407 -1.609 1.00 69.81 92 GLY A O 1
ATOM 717 N N . VAL A 1 93 ? -8.823 -6.240 -3.113 1.00 67.88 93 VAL A N 1
ATOM 718 C CA . VAL A 1 93 ? -7.830 -7.298 -3.387 1.00 67.88 93 VAL A CA 1
ATOM 719 C C . VAL A 1 93 ? -6.514 -7.036 -2.663 1.00 67.88 93 VAL A C 1
ATOM 721 O O . VAL A 1 93 ? -5.871 -7.964 -2.182 1.00 67.88 93 VAL A O 1
ATOM 724 N N . PHE A 1 94 ? -6.109 -5.770 -2.567 1.00 68.38 94 PHE A N 1
ATOM 725 C CA . PHE A 1 94 ? -4.830 -5.394 -1.978 1.00 68.38 94 PHE A CA 1
ATOM 726 C C . PHE A 1 94 ? -5.030 -4.520 -0.752 1.00 68.38 94 PHE A C 1
ATOM 728 O O . PHE A 1 94 ? -5.481 -3.383 -0.861 1.00 68.38 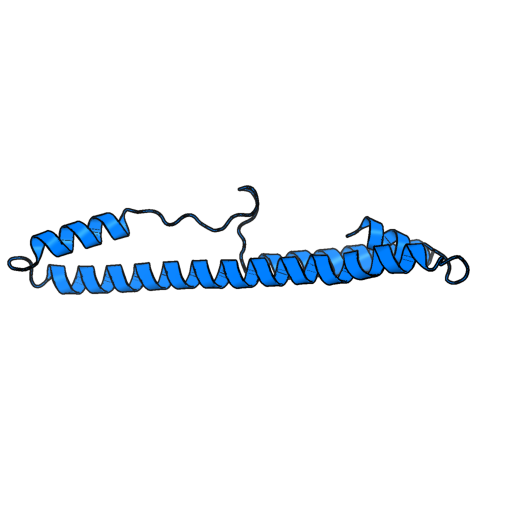94 PHE A O 1
ATOM 735 N N . GLU A 1 95 ? -4.640 -5.008 0.419 1.00 74.62 95 GLU A N 1
ATOM 736 C CA . GLU A 1 95 ? -4.509 -4.143 1.587 1.00 74.62 95 GLU A CA 1
ATOM 737 C C . GLU A 1 95 ? -3.351 -3.165 1.387 1.00 74.62 95 GLU A C 1
ATOM 739 O O . GLU A 1 95 ? -2.227 -3.553 1.052 1.00 74.62 95 GLU A O 1
ATOM 744 N N . LEU A 1 96 ? -3.621 -1.881 1.621 1.00 71.25 96 LEU A N 1
ATOM 745 C CA . LEU A 1 96 ? -2.644 -0.802 1.511 1.00 71.25 96 LEU A CA 1
ATOM 746 C C . LEU A 1 96 ? -1.702 -0.807 2.726 1.00 71.25 96 LEU A C 1
ATOM 748 O O . LEU A 1 96 ? -1.698 0.092 3.563 1.00 71.25 96 LEU A O 1
ATOM 752 N N . LYS A 1 97 ? -0.888 -1.857 2.824 1.00 76.56 97 LYS A N 1
ATOM 753 C CA . LYS A 1 97 ? 0.161 -2.020 3.834 1.00 76.56 97 LYS A CA 1
ATOM 754 C C . LYS A 1 97 ? 1.501 -1.535 3.289 1.00 76.56 97 LYS A C 1
ATOM 756 O O . LYS A 1 97 ? 1.751 -1.566 2.086 1.00 76.56 97 LYS A O 1
ATOM 761 N N . ARG A 1 98 ? 2.424 -1.160 4.184 1.00 69.56 98 ARG A N 1
ATOM 762 C CA . ARG A 1 98 ? 3.793 -0.744 3.805 1.00 69.56 98 ARG A CA 1
ATOM 763 C C . ARG A 1 98 ? 4.532 -1.798 2.969 1.00 69.56 98 ARG A C 1
ATOM 765 O O . ARG A 1 98 ? 5.328 -1.434 2.112 1.00 69.56 98 ARG A O 1
ATOM 772 N N . GLY A 1 99 ? 4.232 -3.084 3.170 1.00 75.00 99 GLY A N 1
ATOM 773 C CA . GLY A 1 99 ? 4.796 -4.181 2.373 1.00 75.00 99 GLY A CA 1
ATOM 774 C C . GLY A 1 99 ? 4.435 -4.124 0.882 1.00 75.00 99 GLY A C 1
ATOM 775 O O . GLY A 1 99 ? 5.209 -4.595 0.051 1.00 75.00 99 GLY A O 1
ATOM 776 N N . LEU A 1 100 ? 3.317 -3.482 0.524 1.00 77.62 100 LEU A N 1
ATOM 777 C CA . LEU A 1 100 ? 2.892 -3.320 -0.867 1.00 77.62 100 LEU A CA 1
ATOM 778 C C . LEU A 1 100 ? 3.890 -2.461 -1.653 1.00 77.62 100 LEU A C 1
ATOM 780 O O . LEU A 1 100 ? 4.215 -2.791 -2.790 1.00 77.62 100 LEU A O 1
ATOM 784 N N . ILE A 1 101 ? 4.456 -1.424 -1.024 1.00 79.00 101 ILE A N 1
ATOM 785 C CA . ILE A 1 101 ? 5.503 -0.587 -1.628 1.00 79.00 101 ILE A CA 1
ATOM 786 C C . ILE A 1 101 ? 6.702 -1.457 -2.018 1.00 79.00 101 ILE A C 1
ATOM 788 O O . ILE A 1 101 ? 7.153 -1.411 -3.159 1.00 79.00 101 ILE A O 1
ATOM 792 N N . LEU A 1 102 ? 7.179 -2.294 -1.091 1.00 81.62 102 LEU A N 1
ATOM 793 C CA . LEU A 1 102 ? 8.330 -3.167 -1.324 1.00 81.62 102 LEU A CA 1
ATOM 794 C C . LEU A 1 102 ? 8.071 -4.150 -2.475 1.00 81.62 102 LEU A C 1
ATOM 796 O O . LEU A 1 102 ? 8.945 -4.371 -3.306 1.00 81.62 102 LEU A O 1
ATOM 800 N N . SER A 1 103 ? 6.853 -4.694 -2.557 1.00 84.12 103 SER A N 1
ATO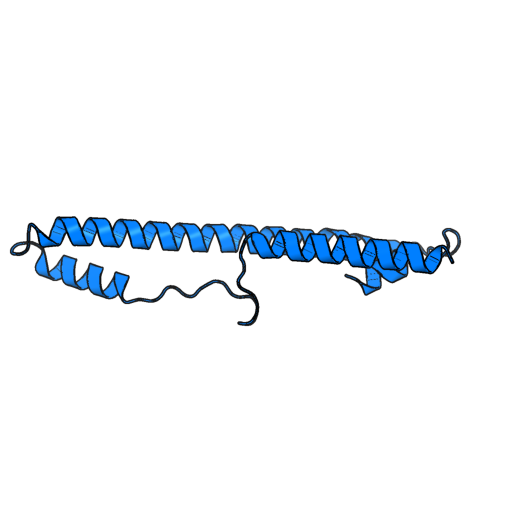M 801 C CA . SER A 1 103 ? 6.437 -5.593 -3.639 1.00 84.12 103 SER A CA 1
ATOM 802 C C . SER A 1 103 ? 6.375 -4.886 -5.001 1.00 84.12 103 SER A C 1
ATOM 804 O O . SER A 1 103 ? 6.859 -5.416 -6.004 1.00 84.12 103 SER A O 1
ATOM 806 N N . VAL A 1 104 ? 5.853 -3.656 -5.052 1.00 83.38 104 VAL A N 1
ATOM 807 C CA . VAL A 1 104 ? 5.799 -2.852 -6.285 1.00 83.38 104 VAL A CA 1
ATOM 808 C C . VAL A 1 104 ? 7.200 -2.459 -6.758 1.00 83.38 104 VAL A C 1
ATOM 810 O O . VAL A 1 104 ? 7.500 -2.590 -7.942 1.00 83.38 104 VAL A O 1
ATOM 813 N N . PHE A 1 105 ? 8.088 -2.041 -5.853 1.00 83.31 105 PHE A N 1
ATOM 814 C CA . PHE A 1 105 ? 9.480 -1.743 -6.207 1.00 83.31 105 PHE A CA 1
ATOM 815 C C . PHE A 1 105 ? 10.268 -2.995 -6.598 1.00 83.31 105 PHE A C 1
ATOM 817 O O . PHE A 1 105 ? 11.015 -2.963 -7.573 1.00 83.31 105 PHE A O 1
ATOM 824 N N . GLY A 1 106 ? 10.074 -4.103 -5.881 1.00 86.06 106 GLY A N 1
ATOM 825 C CA . GLY A 1 106 ? 10.705 -5.381 -6.200 1.00 86.06 106 GLY A CA 1
ATOM 826 C C . GLY A 1 106 ? 10.303 -5.873 -7.587 1.00 86.06 106 GLY A C 1
ATOM 827 O O . GLY A 1 106 ? 11.164 -6.192 -8.398 1.00 86.06 106 GLY A O 1
ATOM 828 N N . SER A 1 107 ? 9.009 -5.840 -7.907 1.00 86.94 107 SER A N 1
ATOM 829 C CA . SER A 1 107 ? 8.522 -6.224 -9.236 1.00 86.94 107 SER A CA 1
ATOM 830 C C . SER A 1 107 ? 9.030 -5.290 -10.341 1.00 86.94 107 SER A C 1
ATOM 832 O O . SER A 1 107 ? 9.509 -5.777 -11.363 1.00 86.94 107 SER A O 1
ATOM 834 N N . LEU A 1 108 ? 9.038 -3.970 -10.126 1.00 84.44 108 LEU A N 1
ATOM 835 C CA . LEU A 1 108 ? 9.681 -3.007 -11.032 1.00 84.44 108 LEU A CA 1
ATOM 836 C C . LEU A 1 108 ? 11.141 -3.354 -11.323 1.00 84.44 108 LEU A C 1
ATOM 838 O O . LEU A 1 108 ? 11.555 -3.338 -12.480 1.00 84.44 108 LEU A O 1
ATOM 842 N N . PHE A 1 109 ? 11.904 -3.666 -10.278 1.00 84.69 109 PHE A N 1
ATOM 843 C CA . PHE A 1 109 ? 13.314 -4.009 -10.393 1.00 84.69 109 PHE A CA 1
ATOM 844 C C . PHE A 1 109 ? 13.507 -5.326 -11.152 1.00 84.69 109 PHE A C 1
ATOM 846 O O . PHE A 1 109 ? 14.280 -5.373 -12.105 1.00 84.69 109 PHE A O 1
ATOM 853 N N . THR A 1 110 ? 12.754 -6.371 -10.798 1.00 88.94 110 THR A N 1
ATOM 854 C CA . THR A 1 110 ? 12.827 -7.681 -11.459 1.00 88.94 110 THR A CA 1
ATOM 855 C C . THR A 1 110 ? 12.462 -7.593 -12.939 1.00 88.94 110 THR A C 1
ATOM 857 O O . THR A 1 110 ? 13.232 -8.047 -13.782 1.00 88.94 110 THR A O 1
ATOM 860 N N . TYR A 1 111 ? 11.325 -6.981 -13.281 1.00 85.44 111 TYR A N 1
ATOM 861 C CA . TYR A 1 111 ? 10.917 -6.840 -14.681 1.00 85.44 111 TYR A CA 1
ATOM 862 C C . TYR A 1 111 ? 11.816 -5.867 -15.448 1.00 85.44 111 TYR A C 1
ATOM 864 O O . TYR A 1 111 ? 12.064 -6.081 -16.631 1.00 85.44 111 TYR A O 1
ATOM 872 N N . GLY A 1 112 ? 12.342 -4.830 -14.792 1.00 83.44 112 GLY A N 1
ATOM 873 C CA . GLY A 1 112 ? 13.324 -3.929 -15.393 1.00 83.44 112 GLY A CA 1
ATOM 874 C C . GLY A 1 112 ? 14.606 -4.646 -15.783 1.00 83.44 112 GLY A C 1
ATOM 875 O O . GLY A 1 112 ? 15.033 -4.544 -16.931 1.00 83.44 112 GLY A O 1
ATOM 876 N N . LEU A 1 113 ? 15.174 -5.432 -14.868 1.00 85.56 113 LEU A N 1
ATOM 877 C CA . LEU A 1 113 ? 16.346 -6.255 -15.158 1.00 85.56 113 LEU A CA 1
ATOM 878 C C . LEU A 1 113 ? 16.070 -7.289 -16.249 1.00 85.56 113 LEU A C 1
ATOM 880 O O . LEU A 1 113 ? 16.906 -7.470 -17.127 1.00 85.56 113 LEU A O 1
ATOM 884 N N . LEU A 1 114 ? 14.899 -7.930 -16.230 1.00 87.06 114 LEU A N 1
ATOM 885 C CA . LEU A 1 114 ? 14.515 -8.904 -17.252 1.00 87.06 114 LEU A CA 1
ATOM 886 C C . LEU A 1 114 ? 14.491 -8.273 -18.652 1.00 87.06 114 LEU A C 1
ATOM 888 O O . LEU A 1 114 ? 15.041 -8.837 -19.591 1.00 87.06 114 LEU A O 1
ATOM 892 N N . VAL A 1 115 ? 13.900 -7.082 -18.784 1.00 83.25 115 VAL A N 1
ATOM 893 C CA . VAL A 1 115 ? 13.854 -6.343 -20.055 1.00 83.25 115 VAL A CA 1
ATOM 894 C C . VAL A 1 115 ? 15.255 -5.954 -20.528 1.00 83.25 115 VAL A C 1
ATOM 896 O O . VAL A 1 115 ? 15.549 -6.081 -21.715 1.00 83.25 115 VAL A O 1
ATOM 899 N N . ILE A 1 116 ? 16.125 -5.502 -19.620 1.00 80.69 116 ILE A N 1
ATOM 900 C CA . ILE A 1 116 ? 17.519 -5.170 -19.953 1.00 80.69 116 ILE A CA 1
ATOM 901 C C . ILE A 1 116 ? 18.269 -6.419 -20.424 1.00 80.69 116 ILE A C 1
ATOM 903 O O . ILE A 1 116 ? 18.974 -6.359 -21.427 1.00 80.69 116 ILE A O 1
ATOM 907 N N . ASN A 1 117 ? 18.091 -7.545 -19.729 1.00 84.44 117 ASN A N 1
ATOM 908 C CA . ASN A 1 117 ? 18.760 -8.798 -20.059 1.00 84.44 117 ASN A CA 1
ATOM 909 C C . ASN A 1 117 ? 18.341 -9.320 -21.440 1.00 84.44 117 ASN A C 1
ATOM 911 O O . ASN A 1 117 ? 19.204 -9.660 -22.235 1.00 84.44 117 ASN A O 1
ATOM 915 N N . ILE A 1 118 ? 17.040 -9.292 -21.758 1.00 83.44 118 ILE A N 1
ATOM 916 C CA . ILE A 1 118 ? 16.516 -9.709 -23.073 1.00 83.44 118 ILE A CA 1
ATOM 917 C C . ILE A 1 118 ? 17.039 -8.818 -24.210 1.00 83.44 118 ILE A C 1
ATOM 919 O O . ILE A 1 118 ? 17.223 -9.296 -25.319 1.00 83.44 118 ILE A O 1
ATOM 923 N N . LYS A 1 119 ? 17.283 -7.525 -23.962 1.00 73.25 119 LYS A N 1
ATOM 924 C CA . LYS A 1 119 ? 17.866 -6.619 -24.967 1.00 73.25 119 LYS A CA 1
ATOM 925 C C . LYS A 1 119 ? 19.367 -6.859 -25.200 1.00 73.25 119 LYS A C 1
ATOM 927 O O . LYS A 1 119 ? 19.898 -6.398 -26.205 1.00 73.25 119 LYS A O 1
ATOM 932 N N . SER A 1 120 ? 20.062 -7.477 -24.246 1.00 66.00 120 SER A N 1
ATOM 933 C CA . SER A 1 120 ? 21.508 -7.703 -24.327 1.00 66.00 120 SER A CA 1
ATOM 934 C C . SER A 1 120 ? 21.889 -8.970 -25.107 1.00 66.00 120 SER A C 1
ATOM 936 O O . SER A 1 120 ? 23.080 -9.142 -25.375 1.00 66.00 120 SER A O 1
ATOM 938 N N . GLU A 1 121 ? 20.922 -9.834 -25.430 1.00 53.00 121 GLU A N 1
ATOM 939 C CA . GLU A 1 121 ? 21.040 -10.937 -26.402 1.00 53.00 121 GLU A CA 1
ATOM 940 C C . GLU A 1 121 ? 20.738 -10.456 -27.827 1.00 53.00 121 GLU A C 1
ATOM 942 O O . GLU A 1 121 ? 21.446 -10.920 -28.750 1.00 53.00 121 GLU A O 1
#

InterPro domains:
  IPR013604 7TM chemosensory receptor [PF08395] (12-118)

Sequence (121 aa):
MYIALSTYFATDSQAFTASLQWQSVPAMTVVPMSLIIVTMYASRVSKEVENMQENLQDLHNLLVCDLESCRKTLLIIRTMMETNFPSLTAGGVFELKRGLILSVFGSLFTYGLLVINIKSE

Solvent-accessible surface area (backbone atoms only — not comparable to full-atom values): 6957 Å² total; per-residue (Å²): 90,68,66,43,50,45,55,63,68,70,51,57,88,88,74,71,48,72,70,58,52,68,57,30,53,50,46,65,48,52,52,57,50,52,50,48,51,53,25,52,52,39,38,50,52,53,50,51,52,51,53,50,50,52,52,46,52,54,52,47,60,60,44,63,77,46,54,88,85,36,54,69,60,52,52,53,48,50,54,57,67,68,52,79,77,81,75,60,47,58,90,83,78,39,66,38,40,71,66,49,55,56,50,54,53,49,48,52,50,53,54,50,52,50,54,54,54,65,71,73,111

Foldseek 3Di:
DLVLLLVVQVDDPVPDDPVSCVVSVCVVPVVLVVLVVVLVVLQVVVVVLVVVLVVLVVVLVVVVVVCPPCVVVNVVSVVVNVDDDDQDADVVPRGSHPVVSVVVVVVVVVSSVVSNVVSVD